Protein AF-A0A6V8HC37-F1 (afdb_monomer)

Organism: Talaromyces pinophilus (NCBI:txid128442)

Sequence (136 aa):
MQFKSLLLLAASNLIPSATAAKITTQSDADTLPDTITDGIEISSTYTGDLILPTVTTVVGNITYSGPDLINFSAPVLSVVVGTFNFTGDFKSLSTPAITQITEALIVATSDSSFDCAPFQTLQRDGVVSGEFTCTV

Radius of gyration: 19.23 Å; Cα contacts (8 Å, |Δi|>4): 328; chains: 1; bounding box: 74×44×25 Å

Mean predicted aligned error: 7.16 Å

Structure (mmCIF, N/CA/C/O backbone):
data_AF-A0A6V8HC37-F1
#
_entry.id   AF-A0A6V8HC37-F1
#
loop_
_atom_site.group_PDB
_atom_site.id
_atom_site.type_symbol
_atom_site.label_atom_id
_atom_site.label_alt_id
_atom_site.label_comp_id
_atom_site.label_asym_id
_atom_site.label_entity_id
_atom_site.label_seq_id
_atom_site.pdbx_PDB_ins_code
_atom_site.Cartn_x
_atom_site.Cartn_y
_atom_site.Cartn_z
_atom_site.occupancy
_atom_site.B_iso_or_equiv
_atom_site.auth_seq_id
_atom_site.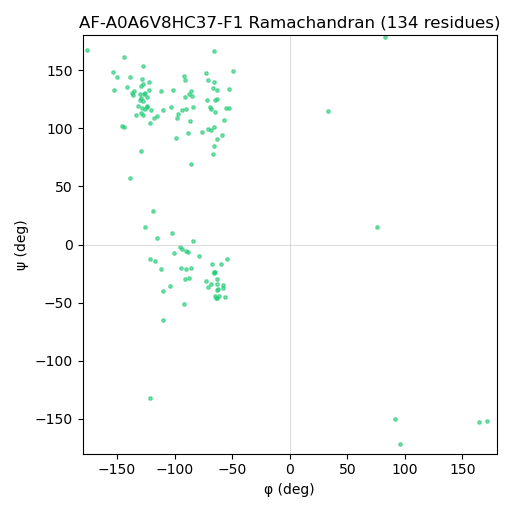auth_comp_id
_atom_site.auth_asym_id
_atom_site.auth_atom_id
_atom_site.pdbx_PDB_model_num
ATOM 1 N N . MET A 1 1 ? -61.882 26.309 -11.279 1.00 40.00 1 MET A N 1
ATOM 2 C CA . MET A 1 1 ? -61.028 25.105 -11.174 1.00 40.00 1 MET A CA 1
ATOM 3 C C . MET A 1 1 ? -59.647 25.553 -10.732 1.00 40.00 1 MET A C 1
ATOM 5 O O . MET A 1 1 ? -58.996 26.273 -11.474 1.00 40.00 1 MET A O 1
ATOM 9 N N . GLN A 1 2 ? -59.256 25.239 -9.495 1.00 43.81 2 GLN A N 1
ATOM 10 C CA . GLN A 1 2 ? -57.921 25.542 -8.979 1.00 43.81 2 GLN A CA 1
ATOM 11 C C . GLN A 1 2 ? -57.000 24.361 -9.284 1.00 43.81 2 GLN A C 1
ATOM 13 O O . GLN A 1 2 ? -57.240 23.261 -8.791 1.00 43.81 2 GLN A O 1
ATOM 18 N N . PHE A 1 3 ? -55.968 24.580 -10.100 1.00 42.66 3 PHE A N 1
ATOM 19 C CA . PHE A 1 3 ? -54.895 23.606 -10.270 1.00 42.66 3 PHE A CA 1
ATOM 20 C C . PHE A 1 3 ? -53.848 23.836 -9.185 1.00 42.66 3 PHE A C 1
ATOM 22 O O . PHE A 1 3 ? -53.100 24.810 -9.181 1.00 42.66 3 PHE A O 1
ATOM 29 N N . LYS A 1 4 ? -53.868 22.918 -8.225 1.00 49.72 4 LYS A N 1
ATOM 30 C CA . LYS A 1 4 ? -52.921 22.768 -7.129 1.00 49.72 4 LYS A CA 1
ATOM 31 C C . LYS A 1 4 ? -51.609 22.252 -7.731 1.00 49.72 4 LYS A C 1
ATOM 33 O O . LYS A 1 4 ? -51.506 21.067 -8.027 1.00 49.72 4 LYS A O 1
ATOM 38 N N . SER A 1 5 ? -50.636 23.132 -7.959 1.00 50.56 5 SER A N 1
ATOM 39 C CA . SER A 1 5 ? -49.289 22.711 -8.356 1.00 50.56 5 SER A CA 1
ATOM 40 C C . SER A 1 5 ? -48.466 22.458 -7.094 1.00 50.56 5 SER A C 1
ATOM 42 O O . SER A 1 5 ? -47.956 23.387 -6.472 1.00 50.56 5 SER A O 1
ATOM 44 N N . LEU A 1 6 ? -48.405 21.193 -6.671 1.00 55.72 6 LEU A N 1
ATOM 45 C CA . LEU A 1 6 ? -47.265 20.688 -5.914 1.00 55.72 6 LEU A CA 1
ATOM 46 C C . LEU A 1 6 ? -46.204 20.296 -6.941 1.00 55.72 6 LEU A C 1
ATOM 48 O O . LEU A 1 6 ? -46.438 19.368 -7.712 1.00 55.72 6 LEU A O 1
ATOM 52 N N . LEU A 1 7 ? -45.034 20.934 -6.915 1.00 45.69 7 LEU A N 1
ATOM 53 C CA . LEU A 1 7 ? -43.834 20.311 -7.461 1.00 45.69 7 LEU A CA 1
ATOM 54 C C . LEU A 1 7 ? -42.585 20.715 -6.665 1.00 45.69 7 LEU A C 1
ATOM 56 O O . LEU A 1 7 ? -42.090 21.831 -6.761 1.00 45.69 7 LEU A O 1
ATOM 60 N N . LEU A 1 8 ? -42.194 19.750 -5.829 1.00 40.62 8 LEU A N 1
ATOM 61 C CA . LEU A 1 8 ? -40.876 19.353 -5.336 1.00 40.62 8 LEU A CA 1
ATOM 62 C C . LEU A 1 8 ? -39.802 20.434 -5.114 1.00 40.62 8 LEU A C 1
ATOM 64 O O . LEU A 1 8 ? -39.194 20.950 -6.047 1.00 40.62 8 LEU A O 1
ATOM 68 N N . LEU A 1 9 ? -39.441 20.602 -3.837 1.00 42.22 9 LEU A N 1
ATOM 69 C CA . LEU A 1 9 ? -38.084 20.965 -3.438 1.00 42.22 9 LEU A CA 1
ATOM 70 C C . LEU A 1 9 ? -37.119 19.906 -3.990 1.00 42.22 9 LEU A C 1
ATOM 72 O O . LEU A 1 9 ? -37.070 18.785 -3.483 1.00 42.22 9 LEU A O 1
ATOM 76 N N . ALA A 1 10 ? -36.346 20.253 -5.014 1.00 49.78 10 ALA A N 1
ATOM 77 C CA . ALA A 1 10 ? -35.123 19.528 -5.311 1.00 49.78 10 ALA A CA 1
ATOM 78 C C . ALA A 1 10 ? -34.137 19.828 -4.175 1.00 49.78 10 ALA A C 1
ATOM 80 O O . ALA A 1 10 ? -33.501 20.881 -4.148 1.00 49.78 10 ALA A O 1
ATOM 81 N N . ALA A 1 11 ? -34.034 18.921 -3.203 1.00 49.94 11 ALA A N 1
ATOM 82 C CA . ALA A 1 11 ? -32.825 18.839 -2.406 1.00 49.94 11 ALA A CA 1
ATOM 83 C C . ALA A 1 11 ? -31.720 18.402 -3.373 1.00 49.94 11 ALA A C 1
ATOM 85 O O . ALA A 1 11 ? -31.657 17.236 -3.765 1.00 49.94 11 ALA A O 1
ATOM 86 N N . SER A 1 12 ? -30.897 19.353 -3.821 1.00 44.81 12 SER A N 1
ATOM 87 C CA . SER A 1 12 ? -29.598 19.031 -4.400 1.00 44.81 12 SER A CA 1
ATOM 88 C C . SER A 1 12 ? -28.817 18.279 -3.333 1.00 44.81 12 SER A C 1
ATOM 90 O O . SER A 1 12 ? -28.174 18.886 -2.480 1.00 44.81 12 SER A O 1
ATOM 92 N N . ASN A 1 13 ? -28.883 16.951 -3.378 1.00 47.47 13 ASN A N 1
ATOM 93 C CA . ASN A 1 13 ? -27.873 16.092 -2.790 1.00 47.47 13 ASN A CA 1
ATOM 94 C C . ASN A 1 13 ? -26.593 16.316 -3.599 1.00 47.47 13 ASN A C 1
ATOM 96 O O . ASN A 1 13 ? -26.239 15.531 -4.475 1.00 47.47 13 ASN A O 1
ATOM 100 N N . LEU A 1 14 ? -25.918 17.433 -3.329 1.00 46.22 14 LEU A N 1
ATOM 101 C CA . LEU A 1 14 ? -24.480 17.508 -3.493 1.00 46.22 14 LEU A CA 1
ATOM 102 C C . LEU A 1 14 ? -23.931 16.498 -2.493 1.00 46.22 14 LEU A C 1
ATOM 104 O O . LEU A 1 14 ? -23.758 16.804 -1.316 1.00 46.22 14 LEU A O 1
ATOM 108 N N . ILE A 1 15 ? -23.755 15.262 -2.956 1.00 54.41 15 ILE A N 1
ATOM 109 C CA . ILE A 1 15 ? -22.851 14.319 -2.312 1.00 54.41 15 ILE A CA 1
ATOM 110 C C . ILE A 1 15 ? -21.531 15.096 -2.233 1.00 54.41 15 ILE A C 1
ATOM 112 O O . ILE A 1 15 ? -21.047 15.519 -3.289 1.00 54.41 15 ILE A O 1
ATOM 116 N N . PRO A 1 16 ? -20.983 15.391 -1.042 1.00 45.72 16 PRO A N 1
ATOM 117 C CA . PRO A 1 16 ? -19.632 15.913 -0.975 1.00 45.72 16 PRO A CA 1
ATOM 118 C C . PRO A 1 16 ? -18.778 14.889 -1.717 1.00 45.72 16 PRO A C 1
ATOM 120 O O . PRO A 1 16 ? -18.774 13.720 -1.338 1.00 45.72 16 PRO A O 1
ATOM 123 N N . SER A 1 17 ? -18.140 15.283 -2.819 1.00 49.78 17 SER A N 1
ATOM 124 C CA . SER A 1 17 ? -17.100 14.467 -3.432 1.00 49.78 17 SER A CA 1
ATOM 125 C C . SER A 1 17 ? -15.964 14.442 -2.419 1.00 49.78 17 SER A C 1
ATOM 127 O O . SER A 1 17 ? -15.124 15.341 -2.403 1.00 49.78 17 SER A O 1
ATOM 129 N N . ALA A 1 18 ? -16.047 13.526 -1.465 1.00 59.00 18 ALA A N 1
ATOM 130 C CA . ALA A 1 18 ? -15.074 13.425 -0.409 1.00 59.00 18 ALA A CA 1
ATOM 131 C C . ALA A 1 18 ? -13.741 13.044 -1.056 1.00 59.00 18 ALA A C 1
ATOM 133 O O . ALA A 1 18 ? -13.661 12.123 -1.871 1.00 59.00 18 ALA A O 1
ATOM 134 N N . THR A 1 19 ? -12.730 13.865 -0.797 1.00 79.25 19 THR A N 1
ATOM 135 C CA . THR A 1 19 ? -11.402 13.710 -1.382 1.00 79.25 19 THR A CA 1
ATOM 136 C C . THR A 1 19 ? -10.622 12.733 -0.516 1.00 79.25 19 THR A C 1
ATOM 138 O O . THR A 1 19 ? -10.599 12.898 0.703 1.00 79.25 19 THR A O 1
ATOM 141 N N . ALA A 1 20 ? -9.970 11.751 -1.138 1.00 88.50 20 ALA A N 1
ATOM 142 C CA . ALA A 1 20 ? -9.080 10.820 -0.453 1.00 88.50 20 ALA A CA 1
ATOM 143 C C . ALA A 1 20 ? -8.058 11.546 0.441 1.00 88.50 20 ALA A C 1
ATOM 145 O O . ALA A 1 20 ? -7.618 12.663 0.141 1.00 88.50 20 ALA A O 1
ATOM 146 N N . ALA A 1 21 ? -7.650 10.896 1.532 1.00 95.44 21 ALA A N 1
ATOM 147 C CA . ALA A 1 21 ? -6.585 11.393 2.389 1.00 95.44 21 ALA A CA 1
ATOM 148 C C . ALA A 1 21 ? -5.267 11.404 1.605 1.00 95.44 21 ALA A C 1
ATOM 150 O O . ALA A 1 21 ? -4.756 10.357 1.202 1.00 95.44 21 ALA A O 1
ATOM 151 N N . LYS A 1 22 ? -4.721 12.596 1.361 1.00 97.06 22 LYS A N 1
ATOM 152 C CA . LYS A 1 22 ? -3.512 12.753 0.555 1.00 97.06 22 LYS A CA 1
ATOM 153 C C . LYS A 1 22 ? -2.254 12.617 1.409 1.00 97.06 22 LYS A C 1
ATOM 155 O O . LYS A 1 22 ? -2.116 13.323 2.403 1.00 97.06 22 LYS A O 1
ATOM 160 N N . ILE A 1 23 ? -1.314 11.779 0.976 1.00 98.44 23 ILE A N 1
ATOM 161 C CA . ILE A 1 23 ? 0.001 11.612 1.606 1.00 98.44 23 ILE A CA 1
ATOM 162 C C . ILE A 1 23 ? 1.075 12.189 0.687 1.00 98.44 23 ILE A C 1
ATOM 164 O O . ILE A 1 23 ? 1.309 11.696 -0.416 1.00 98.44 23 ILE A O 1
ATOM 168 N N . THR A 1 24 ? 1.755 13.232 1.149 1.00 98.25 24 THR A N 1
ATOM 169 C CA . THR A 1 24 ? 2.918 13.835 0.477 1.00 98.25 24 THR A CA 1
ATOM 170 C C . THR A 1 24 ? 4.215 13.628 1.250 1.00 98.25 24 THR A C 1
ATOM 172 O O . THR A 1 24 ? 5.293 13.687 0.665 1.00 98.25 24 THR A O 1
ATOM 175 N N . THR A 1 25 ? 4.110 13.353 2.548 1.00 98.31 25 THR A N 1
ATOM 176 C CA . THR A 1 25 ? 5.216 13.136 3.480 1.00 98.31 25 THR A CA 1
ATOM 177 C C . THR A 1 25 ? 4.844 12.066 4.505 1.00 98.31 25 THR A C 1
ATOM 179 O O . THR A 1 25 ? 3.665 11.792 4.723 1.00 98.31 25 THR A O 1
ATOM 182 N N . GLN A 1 26 ? 5.839 11.484 5.180 1.00 98.50 26 GLN A N 1
ATOM 183 C CA . GLN A 1 26 ? 5.591 10.551 6.285 1.00 98.50 26 GLN A CA 1
ATOM 184 C C . GLN A 1 26 ? 4.751 11.193 7.405 1.00 98.50 26 GLN A C 1
ATOM 186 O O . GLN A 1 26 ? 3.893 10.533 7.979 1.00 98.50 26 GLN A O 1
ATOM 191 N N . SER A 1 27 ? 4.921 12.493 7.671 1.00 98.25 27 SER A N 1
ATOM 192 C CA . SER A 1 27 ? 4.123 13.192 8.686 1.00 98.25 27 SER A CA 1
ATOM 193 C C . SER A 1 27 ? 2.631 13.230 8.354 1.00 98.25 27 SER A C 1
ATOM 195 O O . SER A 1 27 ? 1.819 13.199 9.272 1.00 98.25 27 SER A O 1
ATOM 197 N N . ASP A 1 28 ? 2.253 13.238 7.071 1.00 98.25 28 ASP A N 1
ATOM 198 C CA . ASP A 1 28 ? 0.842 13.120 6.686 1.00 98.25 28 ASP A CA 1
ATOM 199 C C . ASP A 1 28 ? 0.292 11.756 7.129 1.00 98.25 28 ASP A C 1
ATOM 201 O O . ASP A 1 28 ? -0.751 11.691 7.779 1.00 98.25 28 ASP A O 1
ATOM 205 N N . ALA A 1 29 ? 1.044 10.681 6.864 1.00 98.19 29 ALA A N 1
ATOM 206 C CA . ALA A 1 29 ? 0.693 9.316 7.252 1.00 98.19 29 ALA A CA 1
ATOM 207 C C . ALA A 1 29 ? 0.617 9.124 8.775 1.00 98.19 29 ALA A C 1
ATOM 209 O O . ALA A 1 29 ? -0.292 8.454 9.264 1.00 98.19 29 ALA A O 1
ATOM 210 N N . ASP A 1 30 ? 1.526 9.749 9.525 1.00 98.19 30 ASP A N 1
ATOM 211 C CA . ASP A 1 30 ? 1.569 9.675 10.990 1.00 98.19 30 ASP A CA 1
ATOM 212 C C . ASP A 1 30 ? 0.350 10.334 11.658 1.00 98.19 30 ASP A C 1
ATOM 214 O O . ASP A 1 30 ? 0.009 10.010 12.796 1.00 98.19 30 ASP A O 1
ATOM 218 N N . THR A 1 31 ? -0.305 11.271 10.964 1.00 97.44 31 THR A N 1
ATOM 219 C CA . THR A 1 31 ? -1.489 11.986 11.471 1.00 97.44 31 THR A CA 1
ATOM 220 C C . THR A 1 31 ? -2.816 11.350 11.070 1.00 97.44 31 THR A C 1
ATOM 222 O O . THR A 1 31 ? -3.870 11.821 11.507 1.00 97.44 31 THR A O 1
ATOM 225 N N . LEU A 1 32 ? -2.791 10.290 10.256 1.00 97.56 32 LEU A N 1
ATOM 226 C CA . LEU A 1 32 ? -4.010 9.620 9.823 1.00 97.56 32 LEU A CA 1
ATOM 227 C C . LEU A 1 32 ? -4.726 8.947 11.007 1.00 97.56 32 LEU A C 1
ATOM 229 O O . LEU A 1 32 ? -4.079 8.331 11.862 1.00 97.56 32 LEU A O 1
ATOM 233 N N . PRO A 1 33 ? -6.069 9.025 11.064 1.00 97.56 33 PRO A N 1
ATOM 234 C CA . PRO A 1 33 ? -6.846 8.215 11.993 1.00 97.56 33 PRO A CA 1
ATOM 235 C C . PRO A 1 33 ? -6.733 6.721 11.648 1.00 97.56 33 PRO A C 1
ATOM 237 O O . PRO A 1 33 ? -6.310 6.336 10.558 1.00 97.56 33 PRO A O 1
ATOM 240 N N . ASP A 1 34 ? -7.160 5.864 12.575 1.00 97.81 34 ASP A N 1
ATOM 241 C CA . ASP A 1 34 ? -7.171 4.408 12.376 1.00 97.81 34 ASP A CA 1
ATOM 242 C C . ASP A 1 34 ? -8.129 3.943 11.261 1.00 97.81 34 ASP A C 1
ATOM 244 O O . ASP A 1 34 ? -7.933 2.866 10.691 1.00 97.81 34 ASP A O 1
ATOM 248 N N . THR A 1 35 ? -9.141 4.757 10.954 1.00 98.06 35 THR A N 1
ATOM 249 C CA . THR A 1 35 ? -10.195 4.511 9.973 1.00 98.06 35 THR A CA 1
ATOM 250 C C . THR A 1 35 ? -10.291 5.685 9.008 1.00 98.06 35 THR A C 1
ATOM 252 O O . THR A 1 35 ? -10.537 6.819 9.422 1.00 98.06 35 THR A O 1
ATOM 255 N N . ILE A 1 36 ? -10.156 5.405 7.713 1.00 97.50 36 ILE A N 1
ATOM 256 C CA . ILE A 1 36 ? -10.276 6.386 6.626 1.00 97.50 36 ILE A CA 1
ATOM 257 C C . ILE A 1 36 ? -11.531 6.072 5.816 1.00 97.50 36 ILE A C 1
ATOM 259 O O . ILE A 1 36 ? -11.747 4.917 5.466 1.00 97.50 36 ILE A O 1
ATOM 263 N N . THR A 1 37 ? -12.366 7.070 5.523 1.00 95.38 37 THR A N 1
ATOM 264 C CA . THR A 1 37 ? -13.670 6.857 4.866 1.00 95.38 37 THR A CA 1
ATOM 265 C C . THR A 1 37 ? -13.660 7.017 3.350 1.00 95.38 37 THR A C 1
ATOM 267 O O . THR A 1 37 ? -14.558 6.502 2.690 1.00 95.38 37 THR A O 1
ATOM 270 N N . ASP A 1 38 ? -12.656 7.713 2.814 1.00 93.94 38 ASP A N 1
ATOM 271 C CA . ASP A 1 38 ? -12.648 8.192 1.424 1.00 93.94 38 ASP A CA 1
ATOM 272 C C . ASP A 1 38 ? -11.405 7.742 0.640 1.00 93.94 38 ASP A C 1
ATOM 274 O O . ASP A 1 38 ? -11.098 8.258 -0.433 1.00 93.94 38 ASP A O 1
ATOM 278 N N . GLY A 1 39 ? -10.679 6.759 1.171 1.00 97.06 39 GLY A N 1
ATOM 279 C CA . GLY A 1 39 ? -9.438 6.260 0.599 1.00 97.06 39 GLY A CA 1
ATOM 280 C C . GLY A 1 39 ? -8.203 7.089 0.954 1.00 97.06 39 GLY A C 1
ATOM 281 O O . GLY A 1 39 ? -8.257 8.102 1.653 1.00 97.06 39 GLY A O 1
ATOM 282 N N . ILE A 1 40 ? -7.066 6.625 0.454 1.00 98.44 40 ILE A N 1
ATOM 283 C CA . ILE A 1 40 ? -5.740 7.212 0.597 1.00 98.44 40 ILE A CA 1
ATOM 284 C C . ILE A 1 40 ? -5.135 7.378 -0.801 1.00 98.44 40 ILE A C 1
ATOM 286 O O . ILE A 1 40 ? -5.070 6.432 -1.590 1.00 98.44 40 ILE A O 1
ATOM 290 N N . GLU A 1 41 ? -4.635 8.575 -1.088 1.00 98.38 41 GLU A N 1
ATOM 291 C CA . GLU A 1 41 ? -3.867 8.872 -2.296 1.00 98.38 41 GLU A CA 1
ATOM 292 C C . GLU A 1 41 ? -2.441 9.259 -1.900 1.00 98.38 41 GLU A C 1
ATOM 294 O O . GLU A 1 41 ? -2.200 10.319 -1.317 1.00 98.38 41 GLU A O 1
ATOM 299 N N . ILE A 1 42 ? -1.478 8.398 -2.217 1.00 98.69 42 ILE A N 1
ATOM 300 C CA . ILE A 1 42 ? -0.059 8.692 -2.030 1.00 98.69 42 ILE A CA 1
ATOM 301 C C . ILE A 1 42 ? 0.419 9.456 -3.259 1.00 98.69 42 ILE A C 1
ATOM 303 O O . ILE A 1 42 ? 0.230 9.016 -4.393 1.00 98.69 42 ILE A O 1
ATOM 307 N N . SER A 1 43 ? 1.059 10.602 -3.031 1.00 98.31 43 SER A N 1
ATOM 308 C CA . SER A 1 43 ? 1.610 11.426 -4.103 1.00 98.31 43 SER A CA 1
ATOM 309 C C . SER A 1 43 ? 2.509 10.599 -5.020 1.00 98.31 43 SER A C 1
ATOM 311 O O . SER A 1 43 ? 3.412 9.909 -4.549 1.00 98.31 43 SER A O 1
ATOM 313 N N . SER A 1 44 ? 2.344 10.750 -6.335 1.00 97.75 44 SER A N 1
ATOM 314 C CA . SER A 1 44 ? 3.229 10.139 -7.339 1.00 97.75 44 SER A CA 1
ATOM 315 C C . SER A 1 44 ? 4.691 10.580 -7.204 1.00 97.75 44 SER A C 1
ATOM 317 O O . SER A 1 44 ? 5.583 9.950 -7.760 1.00 97.75 44 SER A O 1
ATOM 319 N N . THR A 1 45 ? 4.931 11.678 -6.481 1.00 97.69 45 THR A N 1
ATOM 320 C CA . THR A 1 45 ? 6.255 12.236 -6.180 1.00 97.69 45 THR A CA 1
ATOM 321 C C . THR A 1 45 ? 6.734 11.914 -4.763 1.00 97.69 45 THR A C 1
ATOM 323 O O . THR A 1 45 ? 7.676 12.548 -4.292 1.00 97.69 45 THR A O 1
ATOM 326 N N . TYR A 1 46 ? 6.049 11.035 -4.023 1.00 98.44 46 TYR A N 1
ATOM 327 C CA . TYR A 1 46 ? 6.549 10.575 -2.730 1.00 98.44 46 TYR A CA 1
ATOM 328 C C . TYR A 1 46 ? 7.868 9.826 -2.950 1.00 98.44 46 TYR A C 1
ATOM 330 O O . TYR A 1 46 ? 7.948 8.966 -3.826 1.00 98.44 46 TYR A O 1
ATOM 338 N N . THR A 1 47 ? 8.886 10.139 -2.150 1.00 97.62 47 THR A N 1
ATOM 339 C CA . THR A 1 47 ? 10.223 9.547 -2.264 1.00 97.62 47 THR A CA 1
ATOM 340 C C . THR A 1 47 ? 10.617 8.865 -0.964 1.00 97.62 47 THR A C 1
ATOM 342 O O . THR A 1 47 ? 10.421 9.420 0.117 1.00 97.62 47 THR A O 1
ATOM 345 N N . GLY A 1 48 ? 11.252 7.700 -1.074 1.00 98.31 48 GLY A N 1
ATOM 346 C CA . GLY A 1 48 ? 11.781 6.972 0.076 1.00 98.31 48 GLY A CA 1
ATOM 347 C C . GLY A 1 48 ? 10.786 5.971 0.650 1.00 98.31 48 GLY A C 1
ATOM 348 O O . GLY A 1 48 ? 9.981 5.398 -0.082 1.00 98.31 48 GLY A O 1
ATOM 349 N N . ASP A 1 49 ? 10.875 5.737 1.955 1.00 98.69 49 ASP A N 1
ATOM 350 C CA . ASP A 1 49 ? 10.037 4.765 2.653 1.00 98.69 49 ASP A CA 1
ATOM 351 C C . ASP A 1 49 ? 8.761 5.431 3.182 1.00 98.69 49 ASP A C 1
ATOM 353 O O . ASP A 1 49 ? 8.794 6.569 3.658 1.00 98.69 49 ASP A O 1
ATOM 357 N N . LEU A 1 50 ? 7.639 4.718 3.109 1.00 98.88 50 LEU A N 1
ATOM 358 C CA . LEU A 1 50 ? 6.353 5.142 3.658 1.00 98.88 50 LEU A CA 1
ATOM 359 C C . LEU A 1 50 ? 5.796 4.075 4.596 1.00 98.88 50 LEU A C 1
ATOM 361 O O . LEU A 1 50 ? 5.690 2.902 4.240 1.00 98.88 50 LEU A O 1
ATOM 365 N N . ILE A 1 51 ? 5.381 4.492 5.785 1.00 98.81 51 ILE A N 1
ATOM 366 C CA . ILE A 1 51 ? 4.714 3.625 6.751 1.00 98.81 51 ILE A CA 1
ATOM 367 C C . ILE A 1 51 ? 3.344 4.216 7.084 1.00 98.81 51 ILE A C 1
ATOM 369 O O . ILE A 1 51 ? 3.243 5.403 7.376 1.00 98.81 51 ILE A O 1
ATOM 373 N N . LEU A 1 52 ? 2.296 3.392 7.082 1.00 98.69 52 LEU A N 1
ATOM 374 C CA . LEU A 1 52 ? 1.006 3.708 7.699 1.00 98.69 52 LEU A CA 1
ATOM 375 C C . LEU A 1 52 ? 0.961 3.031 9.078 1.00 98.69 52 LEU A C 1
ATOM 377 O O . LEU A 1 52 ? 0.597 1.856 9.163 1.00 98.69 52 LEU A O 1
ATOM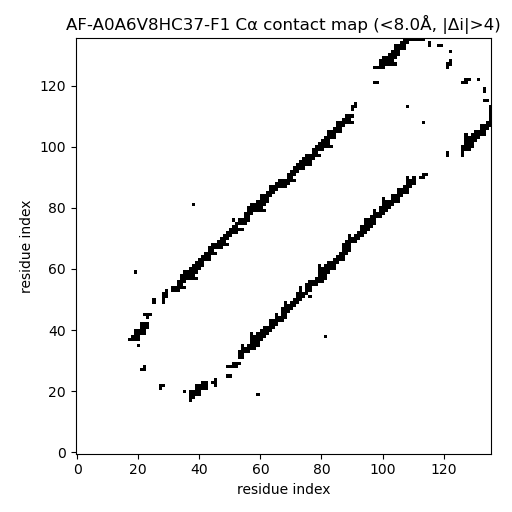 381 N N . PRO A 1 53 ? 1.384 3.705 10.162 1.00 98.06 53 PRO A N 1
ATOM 382 C CA . PRO A 1 53 ? 1.662 3.029 11.429 1.00 98.06 53 PRO A CA 1
ATOM 383 C C . PRO A 1 53 ? 0.399 2.563 12.161 1.00 98.06 53 PRO A C 1
ATOM 385 O O . PRO A 1 53 ? 0.438 1.558 12.869 1.00 98.06 53 PRO A O 1
ATOM 388 N N . THR A 1 54 ? -0.706 3.295 12.009 1.00 97.81 54 THR A N 1
ATOM 389 C CA . THR A 1 54 ? -1.922 3.160 12.828 1.00 97.81 54 THR A CA 1
ATOM 390 C C . THR A 1 54 ? -3.175 2.830 12.022 1.00 97.81 54 THR A C 1
ATOM 392 O O . THR A 1 54 ? -4.189 2.470 12.616 1.00 97.81 54 THR A O 1
ATOM 395 N N . VAL A 1 55 ? -3.132 2.945 10.691 1.00 98.69 55 VAL A N 1
ATOM 396 C CA . VAL A 1 55 ? -4.304 2.742 9.827 1.00 98.69 55 VAL A CA 1
ATOM 397 C C . VAL A 1 55 ? -4.691 1.266 9.824 1.00 98.69 55 VAL A C 1
ATOM 399 O O . VAL A 1 55 ? -3.924 0.414 9.381 1.00 98.69 55 VAL A O 1
ATOM 402 N N . THR A 1 56 ? -5.900 0.973 10.297 1.00 98.75 56 THR A N 1
ATOM 403 C CA . THR A 1 56 ? -6.459 -0.384 10.375 1.00 98.75 56 THR A CA 1
ATOM 404 C C . THR A 1 56 ? -7.493 -0.653 9.290 1.00 98.75 56 THR A C 1
ATOM 406 O O . THR A 1 56 ? -7.562 -1.770 8.774 1.00 98.75 56 THR A O 1
ATOM 409 N N . THR A 1 57 ? -8.281 0.364 8.931 1.00 98.75 57 THR A N 1
ATOM 410 C CA . THR A 1 57 ? -9.397 0.251 7.989 1.00 98.75 57 THR A CA 1
ATOM 411 C C . THR A 1 57 ? -9.376 1.408 7.004 1.00 98.75 57 THR A C 1
ATOM 413 O O . THR A 1 57 ? -9.303 2.573 7.395 1.00 98.75 57 THR A O 1
ATOM 416 N N . VAL A 1 58 ? -9.513 1.093 5.720 1.00 98.69 58 VAL A N 1
ATOM 417 C CA . VAL A 1 58 ? -9.752 2.084 4.672 1.00 98.69 58 VAL A CA 1
ATOM 418 C C . VAL A 1 58 ? -11.026 1.710 3.933 1.00 98.69 58 VAL A C 1
ATOM 420 O O . VAL A 1 58 ? -11.125 0.634 3.352 1.00 98.69 58 VAL A O 1
ATOM 423 N N . VAL A 1 59 ? -12.010 2.598 3.963 1.00 97.75 59 VAL A N 1
ATOM 424 C CA . VAL A 1 59 ? -13.134 2.607 3.030 1.00 97.75 59 VAL A CA 1
ATOM 425 C C . VAL A 1 59 ? -12.725 3.500 1.868 1.00 97.75 59 VAL A C 1
ATOM 427 O O . VAL A 1 59 ? -12.260 4.616 2.084 1.00 97.75 59 VAL A O 1
ATOM 430 N N . GLY A 1 60 ? -12.826 2.985 0.646 1.00 96.81 60 GLY A N 1
ATOM 431 C CA . GLY A 1 60 ? -12.225 3.588 -0.539 1.00 96.81 60 GLY A CA 1
ATOM 432 C C . GLY A 1 60 ? -10.863 2.985 -0.889 1.00 96.81 60 GLY A C 1
ATOM 433 O O . GLY A 1 60 ? -10.434 1.968 -0.341 1.00 96.81 60 GLY A O 1
ATOM 434 N N . ASN A 1 61 ? -10.189 3.609 -1.851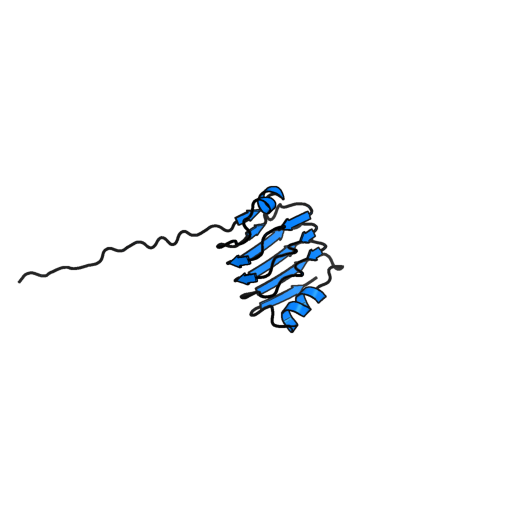 1.00 98.00 61 ASN A N 1
ATOM 435 C CA . ASN A 1 61 ? -8.993 3.044 -2.470 1.00 98.00 61 ASN A CA 1
ATOM 436 C C . ASN A 1 61 ? -7.722 3.495 -1.757 1.00 98.00 61 ASN A C 1
ATOM 438 O O . ASN A 1 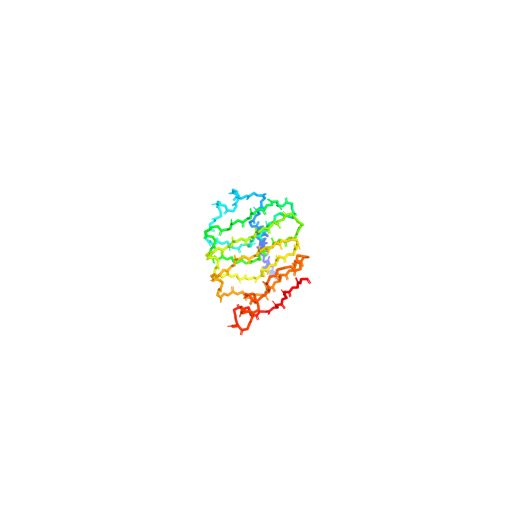61 ? -7.633 4.648 -1.356 1.00 98.00 61 ASN A O 1
ATOM 442 N N . ILE A 1 62 ? -6.715 2.630 -1.678 1.00 98.62 62 ILE A N 1
ATOM 443 C CA . ILE A 1 62 ? -5.338 3.015 -1.353 1.00 98.62 62 ILE A CA 1
ATOM 444 C C . ILE A 1 62 ? -4.560 3.001 -2.662 1.00 98.62 62 ILE A C 1
ATOM 446 O O . ILE A 1 62 ? -4.469 1.956 -3.306 1.00 98.62 62 ILE A O 1
ATOM 450 N N . THR A 1 63 ? -4.030 4.152 -3.070 1.00 98.56 63 THR A N 1
ATOM 451 C CA . THR A 1 63 ? -3.414 4.305 -4.393 1.00 98.56 63 THR A CA 1
ATOM 452 C C . THR A 1 63 ? -2.021 4.913 -4.327 1.00 98.56 63 THR A C 1
ATOM 454 O O . THR A 1 63 ? -1.787 5.894 -3.621 1.00 98.56 63 THR A O 1
ATOM 457 N N . TYR A 1 64 ? -1.109 4.338 -5.106 1.00 98.69 64 TYR A N 1
ATOM 458 C CA . TYR A 1 64 ? 0.187 4.909 -5.445 1.00 98.69 64 TYR A CA 1
ATOM 459 C C . TYR A 1 64 ? 0.526 4.600 -6.905 1.00 98.69 64 TYR A C 1
ATOM 461 O O . TYR A 1 64 ? 0.382 3.466 -7.363 1.00 98.69 64 TYR A O 1
ATOM 469 N N . SER A 1 65 ? 1.014 5.611 -7.623 1.00 98.38 65 SER A N 1
ATOM 470 C CA . SER A 1 65 ? 1.568 5.457 -8.966 1.00 98.38 65 SER A CA 1
ATOM 471 C C . SER A 1 65 ? 2.751 6.403 -9.140 1.00 98.38 65 SER A C 1
ATOM 473 O O . SER A 1 65 ? 2.549 7.594 -9.374 1.00 98.38 65 SER A O 1
ATOM 475 N N . GLY A 1 66 ? 3.977 5.898 -9.040 1.00 97.75 66 GLY A N 1
ATOM 476 C CA . GLY A 1 66 ? 5.180 6.717 -9.177 1.00 97.75 66 GLY A CA 1
ATOM 477 C C . GLY A 1 66 ? 6.478 5.905 -9.127 1.00 97.75 66 GLY A C 1
ATOM 478 O O . GLY A 1 66 ? 6.447 4.732 -8.763 1.00 97.75 66 GLY A O 1
ATO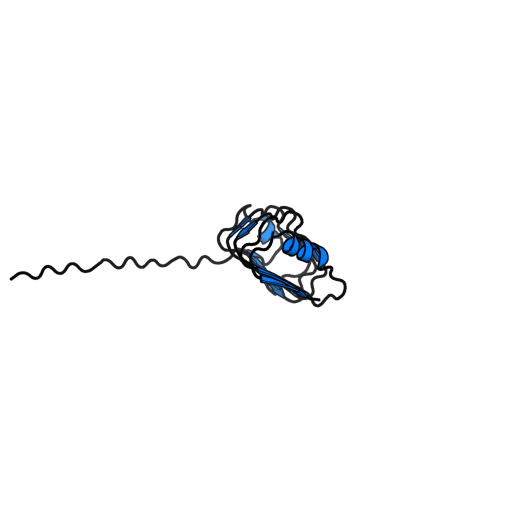M 479 N N . PRO A 1 67 ? 7.620 6.507 -9.498 1.00 97.12 67 PRO A N 1
ATOM 480 C CA . PRO A 1 67 ? 8.895 5.792 -9.560 1.00 97.12 67 PRO A CA 1
ATOM 481 C C . PRO A 1 67 ? 9.695 5.824 -8.244 1.00 97.12 67 PRO A C 1
ATOM 483 O O . PRO A 1 67 ? 10.572 4.996 -8.040 1.00 97.12 67 PRO A O 1
ATOM 486 N N . ASP A 1 68 ? 9.428 6.780 -7.347 1.00 97.69 68 ASP A N 1
ATOM 487 C CA . ASP A 1 68 ? 10.390 7.151 -6.294 1.00 97.69 68 ASP A CA 1
ATOM 488 C C . ASP A 1 68 ? 10.114 6.550 -4.898 1.00 97.69 68 ASP A C 1
ATOM 490 O O . ASP A 1 68 ? 10.932 6.698 -3.980 1.00 97.69 68 ASP A O 1
ATOM 494 N N . LEU A 1 69 ? 8.976 5.876 -4.702 1.00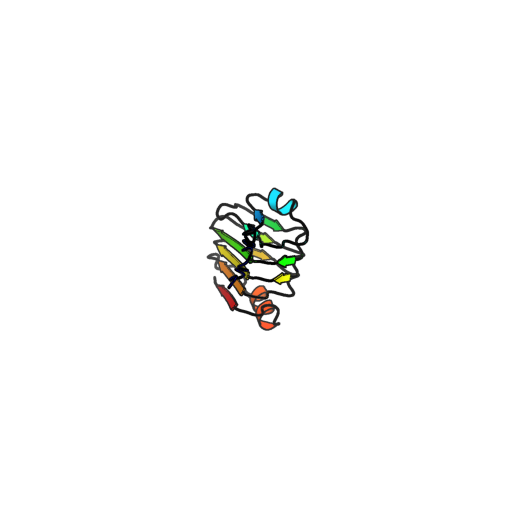 98.38 69 LEU A N 1
ATOM 495 C CA . LEU A 1 69 ? 8.683 5.138 -3.471 1.00 98.38 69 LEU A CA 1
ATOM 496 C C . LEU A 1 69 ? 9.561 3.885 -3.428 1.00 98.38 69 LEU A C 1
ATOM 498 O O . LEU A 1 69 ? 9.520 3.060 -4.334 1.00 98.38 69 LEU A O 1
ATOM 502 N N . ILE A 1 70 ? 10.327 3.719 -2.353 1.00 98.31 70 ILE A N 1
ATOM 503 C CA . ILE A 1 70 ? 11.261 2.597 -2.207 1.00 98.31 70 ILE A CA 1
ATOM 504 C C . ILE A 1 70 ? 10.578 1.432 -1.494 1.00 98.31 70 ILE A C 1
ATOM 506 O O . ILE A 1 70 ? 10.612 0.304 -1.985 1.00 98.31 70 ILE A O 1
ATOM 510 N N . ASN A 1 71 ? 9.955 1.696 -0.345 1.00 98.50 71 ASN A N 1
ATOM 511 C CA . ASN A 1 71 ? 9.268 0.690 0.456 1.00 98.50 71 ASN A CA 1
ATOM 512 C C . ASN A 1 71 ? 7.953 1.247 1.000 1.00 98.50 71 ASN A C 1
ATOM 514 O O . ASN A 1 71 ? 7.887 2.410 1.401 1.00 98.50 71 ASN A O 1
ATOM 518 N N . PHE A 1 72 ? 6.931 0.399 1.090 1.00 98.69 72 PHE A N 1
ATOM 519 C CA . PHE A 1 72 ? 5.701 0.722 1.807 1.00 98.69 72 PHE A CA 1
ATOM 520 C C . PHE A 1 72 ? 5.345 -0.353 2.829 1.00 98.69 72 PHE A C 1
ATOM 522 O O . PHE A 1 72 ? 5.444 -1.552 2.562 1.00 98.69 72 PHE A O 1
ATOM 529 N N . SER A 1 73 ? 4.904 0.080 4.008 1.00 98.75 73 SER A N 1
ATOM 530 C CA . SER A 1 73 ? 4.477 -0.808 5.086 1.00 98.75 73 SER A CA 1
ATOM 531 C C . SER A 1 73 ? 3.205 -0.297 5.751 1.00 98.75 73 SER A C 1
ATOM 533 O O . SER A 1 73 ? 3.136 0.851 6.175 1.00 98.75 73 SER A O 1
ATOM 535 N N . ALA A 1 74 ? 2.209 -1.162 5.900 1.00 98.69 74 ALA A N 1
ATOM 536 C CA . ALA A 1 74 ? 1.021 -0.901 6.704 1.00 98.69 74 ALA A CA 1
ATOM 537 C C . ALA A 1 74 ? 0.811 -2.093 7.656 1.00 98.69 74 ALA A C 1
ATOM 539 O O . ALA A 1 74 ? 0.036 -3.005 7.358 1.00 98.69 74 ALA A O 1
ATOM 540 N N . PRO A 1 75 ? 1.553 -2.147 8.780 1.00 98.62 75 PRO A N 1
ATOM 541 C CA . PRO A 1 75 ? 1.677 -3.353 9.603 1.00 98.62 75 PRO A CA 1
ATOM 542 C C . PRO A 1 75 ? 0.371 -3.792 10.273 1.00 98.62 75 PRO A C 1
ATOM 544 O O . PRO A 1 75 ? 0.228 -4.967 10.596 1.00 98.62 75 PRO A O 1
ATOM 547 N N . VAL A 1 76 ? -0.564 -2.863 10.486 1.00 98.69 76 VAL A N 1
ATOM 548 C CA . VAL A 1 76 ? -1.846 -3.111 11.167 1.00 98.69 76 VAL A CA 1
ATOM 549 C C . VAL A 1 76 ? -3.063 -2.921 10.255 1.00 98.69 76 VAL A C 1
ATOM 551 O O . VAL A 1 76 ? -4.194 -3.026 10.727 1.00 98.69 76 VAL A O 1
ATOM 554 N N . LEU A 1 77 ? -2.848 -2.675 8.957 1.00 98.81 77 LEU A N 1
ATOM 555 C CA . LEU A 1 77 ? -3.927 -2.546 7.980 1.00 98.81 77 LEU A CA 1
ATOM 556 C C . LEU A 1 77 ? -4.603 -3.903 7.787 1.00 98.81 77 LEU A C 1
ATOM 558 O O . LEU A 1 77 ? -3.975 -4.852 7.323 1.00 98.81 77 LEU A O 1
ATOM 562 N N . SER A 1 78 ? -5.883 -3.977 8.142 1.00 98.75 78 SER A N 1
ATOM 563 C CA . SER A 1 78 ? -6.664 -5.214 8.146 1.00 98.75 78 SER A CA 1
ATOM 564 C C . SER A 1 78 ? -7.719 -5.248 7.046 1.00 98.75 78 SER A C 1
ATOM 566 O O . SER A 1 78 ? -7.911 -6.285 6.408 1.00 98.75 78 SER A O 1
ATOM 568 N N . VAL A 1 79 ? -8.389 -4.121 6.795 1.00 98.81 79 VAL A N 1
ATOM 569 C CA . VAL A 1 79 ? -9.539 -4.061 5.886 1.00 98.81 79 VAL A CA 1
ATOM 570 C C . VAL A 1 79 ? -9.376 -2.931 4.877 1.00 98.81 79 VAL A C 1
ATOM 572 O O . VAL A 1 79 ? -9.160 -1.778 5.252 1.00 98.81 79 VAL A O 1
ATOM 575 N N . VAL A 1 80 ? -9.556 -3.262 3.598 1.00 98.75 80 VAL A N 1
ATOM 576 C CA . VAL A 1 80 ? -9.719 -2.302 2.501 1.00 98.75 80 VAL A CA 1
ATOM 577 C C . VAL A 1 80 ? -11.066 -2.559 1.826 1.00 98.75 80 VAL A C 1
ATOM 579 O O . VAL A 1 80 ? -11.236 -3.517 1.069 1.00 98.75 80 VAL A O 1
ATOM 582 N N . VAL A 1 81 ? -12.043 -1.696 2.098 1.00 98.44 81 VAL A N 1
ATOM 583 C CA . VAL A 1 81 ? -13.338 -1.687 1.404 1.00 98.44 81 VAL A CA 1
ATOM 584 C C . VAL A 1 81 ? -13.190 -0.859 0.129 1.00 98.44 81 VAL A C 1
ATOM 586 O O . VAL A 1 81 ? -13.665 0.272 0.038 1.00 98.44 81 VAL A O 1
ATOM 589 N N . GLY A 1 82 ? -12.437 -1.405 -0.819 1.00 98.06 82 GLY A N 1
ATOM 590 C CA . GLY A 1 82 ? -12.062 -0.750 -2.062 1.00 98.06 82 GLY A CA 1
ATOM 591 C C . GLY A 1 82 ? -10.914 -1.478 -2.746 1.00 98.06 82 GLY A C 1
ATOM 592 O O . GLY A 1 82 ? -10.726 -2.690 -2.579 1.00 98.06 82 GLY A O 1
ATOM 593 N N . THR A 1 83 ? -10.143 -0.715 -3.510 1.00 98.62 83 THR A N 1
ATOM 594 C CA . THR A 1 83 ? -8.977 -1.186 -4.252 1.00 98.62 83 THR A CA 1
ATOM 595 C C . THR A 1 83 ? -7.670 -0.837 -3.535 1.00 98.62 83 THR A C 1
ATOM 597 O O . THR A 1 83 ? -7.447 0.313 -3.158 1.00 98.62 83 THR A O 1
ATOM 600 N N . PHE A 1 84 ? -6.765 -1.806 -3.409 1.00 98.75 84 PHE A N 1
ATOM 601 C CA . PHE A 1 84 ? -5.360 -1.588 -3.060 1.00 98.75 84 PHE A CA 1
ATOM 602 C C . PHE A 1 84 ? -4.532 -1.599 -4.352 1.00 98.75 84 PHE A C 1
ATOM 604 O O . PHE A 1 84 ? -4.386 -2.654 -4.966 1.00 98.75 84 PHE A O 1
ATOM 611 N N . ASN A 1 85 ? -4.023 -0.444 -4.793 1.00 98.75 85 ASN A N 1
ATOM 612 C CA . ASN A 1 85 ? -3.318 -0.301 -6.071 1.00 98.75 85 ASN A CA 1
ATOM 613 C C . ASN A 1 85 ? -1.970 0.408 -5.908 1.00 98.75 85 ASN A C 1
ATOM 615 O O . ASN A 1 85 ? -1.919 1.601 -5.613 1.00 98.75 85 ASN A O 1
ATOM 619 N N . PHE A 1 86 ? -0.889 -0.328 -6.147 1.00 98.75 86 PHE A N 1
ATOM 620 C CA . PHE A 1 86 ? 0.475 0.182 -6.157 1.00 98.75 86 PHE A CA 1
ATOM 621 C C . PHE A 1 86 ? 1.139 -0.142 -7.491 1.00 98.75 86 PHE A C 1
ATOM 623 O O . PHE A 1 86 ? 1.337 -1.310 -7.822 1.00 98.75 86 PHE A O 1
ATOM 630 N N . THR A 1 87 ? 1.520 0.900 -8.230 1.00 98.56 87 THR A N 1
ATOM 631 C CA . THR A 1 87 ? 2.308 0.798 -9.464 1.00 98.56 87 THR A CA 1
ATOM 632 C C . THR A 1 87 ? 3.581 1.642 -9.343 1.00 98.56 87 THR A C 1
ATOM 634 O O . THR A 1 87 ? 3.492 2.823 -9.014 1.00 98.56 87 THR A O 1
ATOM 637 N N . GLY A 1 88 ? 4.769 1.083 -9.587 1.00 97.44 88 GLY A N 1
ATOM 638 C CA . GLY A 1 88 ? 6.014 1.851 -9.459 1.00 97.44 88 GLY A CA 1
ATOM 639 C C . GLY A 1 88 ? 7.304 1.047 -9.574 1.00 97.44 88 GLY A C 1
ATOM 640 O O . GLY A 1 88 ? 7.325 0.006 -10.213 1.00 97.44 88 GLY A O 1
ATOM 641 N N . ASP A 1 89 ? 8.365 1.523 -8.923 1.00 96.69 89 ASP A N 1
ATOM 642 C CA . ASP A 1 89 ? 9.687 0.871 -8.896 1.00 96.69 89 ASP A CA 1
ATOM 643 C C . ASP A 1 89 ? 10.095 0.482 -7.455 1.00 96.69 89 ASP A C 1
ATOM 645 O O . ASP A 1 89 ? 11.272 0.468 -7.085 1.00 96.69 89 ASP A O 1
ATOM 649 N N . PHE A 1 90 ? 9.103 0.204 -6.603 1.00 97.75 90 PHE A N 1
ATOM 650 C CA . PHE A 1 90 ? 9.312 -0.130 -5.195 1.00 97.75 90 PHE A CA 1
ATOM 651 C C . PHE A 1 90 ? 9.900 -1.536 -5.021 1.00 97.75 90 PHE A C 1
ATOM 653 O O . PHE A 1 90 ? 9.577 -2.475 -5.754 1.00 97.75 90 PHE A O 1
ATOM 660 N N . LYS A 1 91 ? 10.715 -1.687 -3.975 1.00 97.50 91 LYS A N 1
ATOM 661 C CA . LYS A 1 91 ? 11.429 -2.925 -3.630 1.00 97.50 91 LYS A CA 1
ATOM 662 C C . LYS A 1 91 ? 10.641 -3.826 -2.693 1.00 97.50 91 LYS A C 1
ATOM 664 O O . LYS A 1 91 ? 10.828 -5.039 -2.690 1.00 97.50 91 LYS A O 1
ATOM 669 N N . SER A 1 92 ? 9.789 -3.240 -1.852 1.00 97.50 92 SER A N 1
ATOM 670 C CA . SER A 1 92 ? 8.959 -4.005 -0.924 1.00 97.50 92 SER A CA 1
ATOM 671 C C . SER A 1 92 ? 7.629 -3.324 -0.618 1.00 97.50 92 SER A C 1
ATOM 673 O O . SER A 1 92 ? 7.540 -2.100 -0.504 1.00 97.50 92 SER A O 1
ATOM 675 N N . LEU A 1 93 ? 6.596 -4.151 -0.456 1.00 98.19 93 LEU A N 1
ATOM 676 C CA . LEU A 1 93 ? 5.283 -3.786 0.063 1.00 98.19 93 LEU A CA 1
ATOM 677 C C . LEU A 1 93 ? 4.926 -4.786 1.164 1.00 98.19 93 LEU A C 1
ATOM 679 O O . LEU A 1 93 ? 4.917 -5.992 0.920 1.00 98.19 93 LEU A O 1
ATOM 683 N N . SER A 1 94 ? 4.620 -4.303 2.366 1.00 98.31 94 SER A N 1
ATOM 684 C CA . SER A 1 94 ? 4.312 -5.153 3.520 1.00 98.31 94 SER A CA 1
ATOM 685 C C . SER A 1 94 ? 2.962 -4.796 4.132 1.00 98.31 94 SER A C 1
ATOM 687 O O . SER A 1 94 ? 2.764 -3.693 4.639 1.00 98.31 94 SER A O 1
ATOM 689 N N . THR A 1 95 ? 2.022 -5.740 4.089 1.00 98.19 95 THR A N 1
ATOM 690 C CA . THR A 1 95 ? 0.650 -5.593 4.607 1.00 98.19 95 THR A CA 1
ATOM 691 C C . THR A 1 95 ? 0.194 -6.872 5.335 1.00 98.19 95 THR A C 1
ATOM 693 O O . THR A 1 95 ? -0.800 -7.498 4.971 1.00 98.19 95 THR A O 1
ATOM 696 N N . PRO A 1 96 ? 0.932 -7.318 6.373 1.00 98.19 96 PRO A N 1
ATOM 697 C CA . PRO A 1 96 ? 0.798 -8.663 6.943 1.00 98.19 96 PRO A CA 1
ATOM 698 C C . PRO A 1 96 ? -0.535 -8.923 7.659 1.00 98.19 96 PRO A C 1
ATOM 700 O O . PRO A 1 96 ? -0.860 -10.076 7.928 1.00 98.19 96 PRO A O 1
ATOM 703 N N . ALA A 1 97 ? -1.279 -7.870 8.004 1.00 98.50 97 ALA A N 1
ATOM 704 C CA . ALA A 1 97 ? -2.525 -7.964 8.756 1.00 98.50 97 ALA A CA 1
ATOM 705 C C . ALA A 1 97 ? -3.782 -7.979 7.871 1.00 98.50 97 ALA A C 1
ATOM 707 O O . ALA A 1 97 ? -4.877 -8.096 8.422 1.00 98.50 97 ALA A O 1
ATOM 708 N N . ILE A 1 98 ? -3.659 -7.868 6.539 1.00 98.50 98 ILE A N 1
ATOM 709 C CA . ILE A 1 98 ? -4.831 -7.786 5.661 1.00 98.50 98 ILE A CA 1
ATOM 710 C C . ILE A 1 98 ? -5.651 -9.075 5.750 1.00 98.50 98 ILE A C 1
ATOM 712 O O . ILE A 1 98 ? -5.165 -10.176 5.499 1.00 98.50 98 ILE A O 1
ATOM 716 N N . THR A 1 99 ? -6.932 -8.904 6.062 1.00 98.62 99 THR A N 1
ATOM 717 C CA . THR A 1 99 ? -7.943 -9.964 6.107 1.00 98.62 99 THR A CA 1
ATOM 718 C C . THR A 1 99 ? -9.060 -9.752 5.090 1.00 98.62 99 THR A C 1
ATOM 720 O O . THR A 1 99 ? -9.802 -10.693 4.809 1.00 98.62 99 THR A O 1
ATOM 723 N N . GLN A 1 100 ? -9.174 -8.554 4.500 1.00 98.69 100 GLN A N 1
ATOM 724 C CA . GLN A 1 100 ? -10.176 -8.263 3.476 1.00 98.69 100 GLN A CA 1
ATOM 725 C C . GLN A 1 100 ? -9.741 -7.162 2.496 1.00 98.69 100 GLN A C 1
ATOM 727 O O . GLN A 1 100 ? -9.334 -6.078 2.913 1.00 98.69 100 GLN A O 1
ATOM 732 N N . ILE A 1 101 ? -9.934 -7.422 1.198 1.00 98.81 101 ILE A N 1
ATOM 733 C CA . ILE A 1 101 ? -9.945 -6.441 0.103 1.00 98.81 101 ILE A CA 1
ATOM 734 C C . ILE A 1 101 ? -11.190 -6.705 -0.750 1.00 98.81 101 ILE A C 1
ATOM 736 O O . ILE A 1 101 ? -11.349 -7.802 -1.291 1.00 98.81 101 ILE A O 1
ATOM 740 N N . THR A 1 102 ? -12.095 -5.731 -0.865 1.00 98.69 102 THR A N 1
ATOM 741 C CA . THR A 1 102 ? -13.411 -5.980 -1.481 1.00 98.69 102 THR A CA 1
ATOM 742 C C . THR A 1 102 ? -13.451 -5.810 -2.997 1.00 98.69 102 THR A C 1
ATOM 744 O O . THR A 1 102 ? -14.277 -6.465 -3.628 1.00 98.69 102 THR A O 1
ATOM 747 N N . GLU A 1 103 ? -12.607 -4.957 -3.591 1.00 98.44 103 GLU A N 1
ATOM 748 C CA . GLU A 1 103 ? -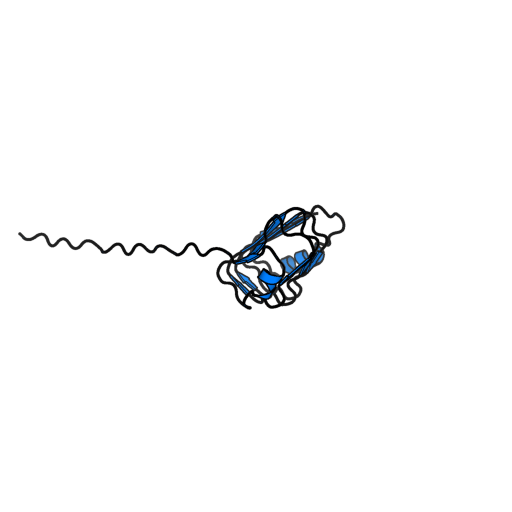12.668 -4.667 -5.034 1.00 98.44 103 GLU A CA 1
ATOM 749 C C . GLU A 1 103 ? -11.485 -5.224 -5.816 1.00 98.44 103 GLU A C 1
ATOM 751 O O . GLU A 1 103 ? -11.678 -6.085 -6.668 1.00 98.44 103 GLU A O 1
ATOM 756 N N . ALA A 1 104 ? -10.267 -4.746 -5.565 1.00 98.56 104 ALA A N 1
ATOM 757 C CA . ALA A 1 104 ? -9.104 -5.207 -6.311 1.00 98.56 104 ALA A CA 1
ATOM 758 C C . ALA A 1 104 ? -7.803 -5.084 -5.518 1.00 98.56 104 ALA A C 1
ATOM 760 O O . ALA A 1 104 ? -7.625 -4.169 -4.715 1.00 98.56 104 ALA A O 1
ATOM 761 N N . LEU A 1 105 ? -6.877 -5.998 -5.788 1.00 98.81 105 LEU A N 1
ATOM 762 C CA . LEU A 1 105 ? -5.489 -5.945 -5.352 1.00 98.81 105 LEU A CA 1
ATOM 763 C C . LEU A 1 105 ? -4.597 -5.892 -6.594 1.00 98.81 105 LEU A C 1
ATOM 765 O O . LEU A 1 105 ? -4.473 -6.876 -7.322 1.00 98.81 105 LEU A O 1
ATOM 769 N N . ILE A 1 106 ? -3.986 -4.734 -6.829 1.00 98.75 106 ILE A N 1
ATOM 770 C CA . ILE A 1 106 ? -3.130 -4.455 -7.981 1.00 98.75 106 ILE A CA 1
ATOM 771 C C . ILE A 1 106 ? -1.748 -4.073 -7.458 1.00 98.75 106 ILE A C 1
ATOM 773 O O . ILE A 1 106 ? -1.580 -3.055 -6.788 1.00 98.75 106 ILE A O 1
ATOM 777 N N . VAL A 1 107 ? -0.756 -4.899 -7.765 1.00 98.62 107 VAL A N 1
ATOM 778 C CA . VAL A 1 107 ? 0.649 -4.661 -7.434 1.00 98.62 107 VAL A CA 1
ATOM 779 C C . VAL A 1 107 ? 1.464 -4.807 -8.713 1.00 98.62 107 VAL A C 1
ATOM 781 O O . VAL A 1 107 ? 1.575 -5.898 -9.261 1.00 98.62 107 VAL A O 1
ATOM 784 N N . ALA A 1 108 ? 2.025 -3.713 -9.208 1.00 98.44 108 ALA A N 1
ATOM 785 C CA . ALA A 1 108 ? 2.881 -3.713 -10.384 1.00 98.44 108 ALA A CA 1
ATOM 786 C C . ALA A 1 108 ? 4.185 -2.987 -10.060 1.00 98.44 108 ALA A C 1
ATOM 788 O O . ALA A 1 108 ? 4.171 -1.799 -9.746 1.00 98.44 108 ALA A O 1
ATOM 789 N N . THR A 1 109 ? 5.311 -3.688 -10.125 1.00 98.19 109 THR A N 1
ATOM 790 C CA . THR A 1 109 ? 6.628 -3.069 -9.941 1.00 98.19 109 THR A CA 1
ATOM 791 C C . THR A 1 109 ? 7.563 -3.409 -11.087 1.00 98.19 109 THR A C 1
ATOM 793 O O . THR A 1 109 ? 7.379 -4.435 -11.729 1.00 98.19 109 THR A O 1
ATOM 796 N N . SER A 1 110 ? 8.546 -2.554 -11.365 1.00 97.38 110 SER A N 1
ATOM 797 C CA . SER A 1 110 ? 9.643 -2.878 -12.286 1.00 97.38 110 SER A CA 1
ATOM 798 C C . SER A 1 110 ? 10.838 -3.556 -11.595 1.00 97.38 110 SER A C 1
ATOM 800 O O . SER A 1 110 ? 11.783 -3.989 -12.264 1.00 97.38 110 SER A O 1
ATOM 802 N N . ASP A 1 111 ? 10.828 -3.667 -10.258 1.00 96.50 111 ASP A N 1
ATOM 803 C CA . ASP A 1 111 ? 11.875 -4.370 -9.516 1.00 96.50 111 ASP A CA 1
ATOM 804 C C . ASP A 1 111 ? 11.697 -5.889 -9.638 1.00 96.50 111 ASP A C 1
ATOM 806 O O . ASP A 1 111 ? 10.980 -6.512 -8.861 1.00 96.50 111 ASP A O 1
ATOM 810 N N . SER A 1 112 ? 12.433 -6.497 -10.572 1.00 95.81 112 SER A N 1
ATOM 811 C CA . SER A 1 112 ? 12.442 -7.951 -10.824 1.00 95.81 112 SER A CA 1
ATOM 812 C C . SER A 1 112 ? 12.749 -8.849 -9.611 1.00 95.81 112 SER A C 1
ATOM 814 O O . SER A 1 112 ? 12.588 -10.066 -9.705 1.00 95.81 112 SER A O 1
ATOM 816 N N . SER A 1 113 ? 13.226 -8.291 -8.492 1.00 95.56 113 SER A N 1
ATOM 817 C CA . SER A 1 113 ? 13.468 -9.028 -7.247 1.00 95.56 113 SER A CA 1
ATOM 818 C C . SER A 1 113 ? 12.265 -9.059 -6.297 1.00 95.56 113 SER A C 1
ATOM 820 O O . SER A 1 113 ? 12.316 -9.753 -5.279 1.00 95.56 113 SER A O 1
ATOM 822 N N . PHE A 1 114 ? 11.189 -8.339 -6.618 1.00 97.81 114 PHE A N 1
ATOM 823 C CA . PHE A 1 114 ? 9.991 -8.263 -5.793 1.00 97.81 114 PHE A CA 1
ATOM 824 C C . PHE A 1 114 ? 9.253 -9.606 -5.709 1.00 97.81 114 PHE A C 1
ATOM 826 O O . PHE A 1 114 ? 9.018 -10.283 -6.712 1.00 97.81 114 PHE A O 1
ATOM 833 N N . ASP A 1 115 ? 8.842 -9.976 -4.494 1.00 96.12 115 ASP A N 1
ATOM 834 C CA . ASP A 1 115 ? 8.131 -11.225 -4.228 1.00 96.12 115 ASP A CA 1
ATOM 835 C C . ASP A 1 115 ? 6.608 -11.020 -4.181 1.00 96.12 115 ASP A C 1
ATOM 837 O O . ASP A 1 115 ? 6.057 -10.427 -3.253 1.00 96.12 115 ASP A O 1
ATOM 841 N N . CYS A 1 116 ? 5.910 -11.578 -5.172 1.00 97.56 116 CYS A N 1
ATOM 842 C CA . CYS A 1 116 ? 4.449 -11.595 -5.233 1.00 97.56 116 CYS A CA 1
ATOM 843 C C . CYS A 1 116 ? 3.791 -12.671 -4.345 1.00 97.56 116 CYS A C 1
ATOM 845 O O . CYS A 1 116 ? 2.565 -12.657 -4.195 1.00 97.56 116 CYS A O 1
ATOM 847 N N 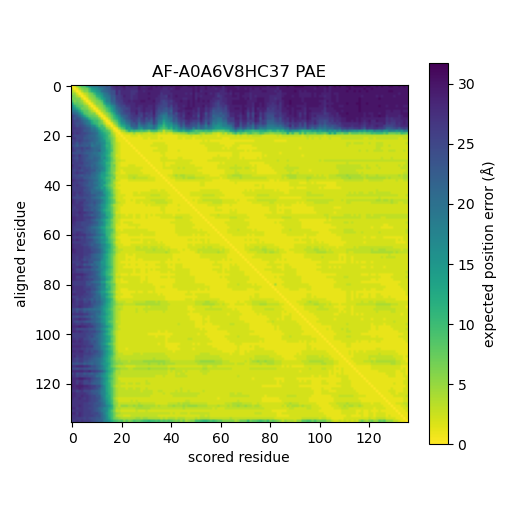. ALA A 1 117 ? 4.541 -13.617 -3.764 1.00 97.81 117 ALA A N 1
ATOM 848 C CA . ALA A 1 117 ? 3.979 -14.756 -3.031 1.00 97.81 117 ALA A CA 1
ATOM 849 C C . ALA A 1 117 ? 3.057 -14.379 -1.847 1.00 97.81 117 ALA A C 1
ATOM 851 O O . ALA A 1 117 ? 2.027 -15.049 -1.669 1.00 97.81 117 ALA A O 1
ATOM 852 N N . PRO A 1 118 ? 3.329 -13.314 -1.059 1.00 97.19 118 PRO A N 1
ATOM 853 C CA . PRO A 1 118 ? 2.407 -12.867 -0.013 1.00 97.19 118 PRO A CA 1
ATOM 854 C C . PRO A 1 118 ? 1.044 -12.442 -0.578 1.00 97.19 118 PRO A C 1
ATOM 856 O O . PRO A 1 118 ? 0.005 -12.875 -0.085 1.00 97.19 118 PRO A O 1
ATOM 859 N N . PHE A 1 119 ? 1.031 -11.675 -1.670 1.00 98.06 119 PHE A N 1
ATOM 860 C CA . PHE A 1 119 ? -0.197 -11.187 -2.306 1.00 98.06 119 PHE A CA 1
ATOM 861 C C . PHE A 1 119 ? -0.973 -12.310 -3.009 1.00 98.06 119 PHE A C 1
ATOM 863 O O . PHE A 1 119 ? -2.199 -12.365 -2.937 1.00 98.06 119 PHE A O 1
ATOM 870 N N . GLN A 1 120 ? -0.265 -13.268 -3.614 1.00 98.31 120 GLN A N 1
ATOM 871 C CA . GLN A 1 120 ? -0.873 -14.481 -4.171 1.00 98.31 120 GLN A CA 1
ATOM 872 C C . GLN A 1 120 ? -1.534 -15.346 -3.089 1.00 98.31 120 GLN A C 1
ATOM 874 O O . GLN A 1 120 ? -2.566 -15.967 -3.341 1.00 98.31 120 GLN A O 1
ATOM 879 N N . THR A 1 121 ? -0.963 -15.379 -1.880 1.00 98.31 121 THR A N 1
ATOM 880 C CA . THR A 1 121 ? -1.567 -16.057 -0.723 1.00 98.31 121 THR A CA 1
ATOM 881 C C . THR A 1 121 ? -2.879 -15.377 -0.327 1.00 98.31 121 THR A C 1
ATOM 883 O O . THR A 1 121 ? -3.875 -16.078 -0.186 1.00 98.31 121 THR A O 1
ATOM 886 N N . LEU A 1 122 ? -2.933 -14.038 -0.269 1.00 98.38 122 LEU A N 1
ATOM 887 C CA . LEU A 1 122 ? -4.187 -13.309 -0.014 1.00 98.38 122 LEU A CA 1
ATOM 888 C C . LEU A 1 122 ? -5.277 -13.667 -1.040 1.00 98.38 122 LEU A C 1
ATOM 890 O O . LEU A 1 122 ? -6.415 -13.954 -0.667 1.00 98.38 122 LEU A O 1
ATOM 894 N N . GLN A 1 123 ? -4.933 -13.710 -2.331 1.00 98.12 123 GLN A N 1
ATOM 895 C CA . GLN A 1 123 ? -5.881 -14.115 -3.373 1.00 98.12 123 GLN A CA 1
ATOM 896 C C . GLN A 1 123 ? -6.338 -15.572 -3.212 1.00 98.12 123 GLN A C 1
ATOM 898 O O . GLN A 1 123 ? -7.530 -15.864 -3.313 1.00 98.12 123 GLN A O 1
ATOM 903 N N . ARG A 1 124 ? -5.407 -16.503 -2.975 1.00 98.31 124 ARG A N 1
ATOM 904 C 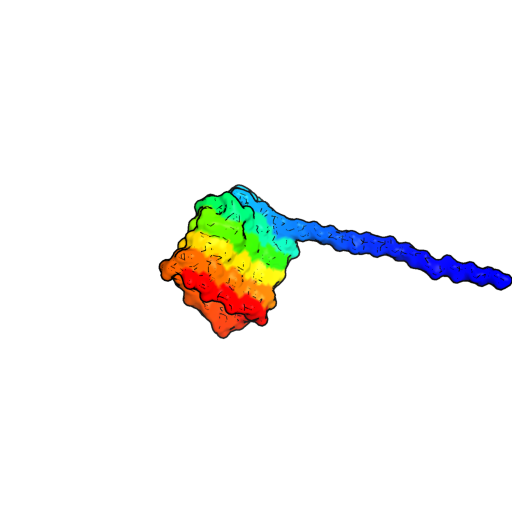CA . ARG A 1 124 ? -5.717 -17.932 -2.808 1.00 98.31 124 ARG A CA 1
ATOM 905 C C . ARG A 1 124 ? -6.624 -18.183 -1.604 1.00 98.31 124 ARG A C 1
ATOM 907 O O . ARG A 1 124 ? -7.511 -19.028 -1.686 1.00 98.31 124 ARG A O 1
ATOM 914 N N . ASP A 1 125 ? -6.403 -17.453 -0.518 1.00 98.31 125 ASP A N 1
ATOM 915 C CA . ASP A 1 125 ? -7.113 -17.634 0.747 1.00 98.31 125 ASP A CA 1
ATOM 916 C C . ASP A 1 125 ? -8.462 -16.878 0.768 1.00 98.31 125 ASP A C 1
ATOM 918 O O . ASP A 1 125 ? -9.177 -16.904 1.768 1.00 98.31 125 ASP A O 1
ATOM 922 N N . GLY A 1 126 ? -8.843 -16.232 -0.344 1.00 98.31 126 GLY A N 1
ATOM 923 C CA . GLY A 1 126 ? -10.127 -15.540 -0.498 1.00 98.31 126 GLY A CA 1
ATOM 924 C C . GLY A 1 126 ? -10.206 -14.191 0.219 1.00 98.31 126 GLY A C 1
ATOM 925 O O . GLY A 1 126 ? -11.297 -13.654 0.393 1.00 98.31 126 GLY A O 1
ATOM 926 N N . VAL A 1 127 ? -9.062 -13.636 0.628 1.00 98.69 127 VAL A N 1
ATOM 927 C CA . VAL A 1 127 ? -8.972 -12.307 1.248 1.00 98.69 127 VAL A CA 1
ATOM 928 C C . VAL A 1 127 ? -9.299 -11.206 0.233 1.00 98.69 127 VAL A C 1
ATOM 930 O O . VAL A 1 127 ? -9.915 -10.200 0.586 1.00 98.69 127 VAL A O 1
ATOM 933 N N . VAL A 1 128 ? -8.938 -11.410 -1.036 1.00 98.62 128 VAL A N 1
ATOM 934 C CA . VAL A 1 128 ? -9.294 -10.525 -2.154 1.00 98.62 128 VAL A CA 1
ATOM 935 C C . VAL A 1 128 ? -10.569 -11.042 -2.817 1.00 98.62 128 VAL A C 1
ATOM 937 O O . VAL A 1 128 ? -10.594 -12.144 -3.362 1.00 98.62 128 VAL A O 1
ATOM 940 N N . SER A 1 129 ? -11.639 -10.250 -2.755 1.00 97.81 129 SER A N 1
ATOM 941 C CA . SER A 1 129 ? -12.955 -10.634 -3.287 1.00 97.81 129 SER A CA 1
ATOM 942 C C . SER A 1 129 ? -13.137 -10.337 -4.778 1.00 97.81 129 SER A C 1
ATOM 944 O O . SER A 1 129 ? -14.020 -10.928 -5.398 1.00 97.81 129 SER A O 1
ATOM 946 N N . GLY A 1 130 ? -12.341 -9.430 -5.351 1.00 96.25 130 GLY A N 1
ATOM 947 C CA . GLY A 1 130 ? -12.442 -9.060 -6.762 1.00 96.25 130 GLY A CA 1
ATOM 948 C C . GLY A 1 130 ? -11.151 -9.290 -7.543 1.00 96.25 130 GLY A C 1
ATOM 949 O O . GLY A 1 130 ? -10.606 -10.391 -7.510 1.00 96.25 130 GLY A O 1
ATOM 950 N N . GLU A 1 131 ? -10.711 -8.302 -8.322 1.00 97.75 131 GLU A N 1
ATOM 951 C CA . GLU A 1 131 ? -9.596 -8.485 -9.257 1.00 97.75 131 GLU A CA 1
ATOM 952 C C . GLU A 1 131 ? -8.253 -8.616 -8.529 1.00 97.75 131 GLU A C 1
ATOM 954 O O . GLU A 1 131 ? -7.975 -7.905 -7.564 1.00 97.75 131 GLU A O 1
ATOM 959 N N . PHE A 1 132 ? -7.389 -9.499 -9.027 1.00 98.56 132 PHE A N 1
ATOM 960 C CA . PHE A 1 132 ? -6.030 -9.644 -8.531 1.00 98.56 132 PHE A CA 1
ATOM 961 C C . PHE A 1 132 ? -5.012 -9.610 -9.657 1.00 98.56 132 PHE A C 1
ATOM 963 O O . PHE A 1 132 ? -5.065 -10.421 -10.582 1.00 98.56 132 PHE A O 1
ATOM 970 N N . THR A 1 133 ? -4.039 -8.717 -9.502 1.00 98.44 133 THR A N 1
ATOM 971 C CA . THR A 1 133 ? -2.858 -8.617 -10.351 1.00 98.44 133 THR A CA 1
ATOM 972 C C . THR A 1 133 ? -1.629 -8.407 -9.474 1.00 98.44 133 THR A C 1
ATOM 974 O O . THR A 1 133 ? -1.593 -7.500 -8.646 1.00 98.44 133 THR A O 1
ATOM 977 N N . CYS A 1 134 ? -0.601 -9.230 -9.684 1.00 98.12 134 CYS A N 1
ATOM 978 C CA . CYS A 1 134 ? 0.742 -8.981 -9.173 1.00 98.12 134 CYS A CA 1
ATOM 979 C C . CYS A 1 134 ? 1.751 -9.234 -10.295 1.00 98.12 134 CYS A C 1
ATOM 981 O O . CYS A 1 134 ? 1.883 -10.374 -10.748 1.00 98.12 134 CYS A O 1
ATOM 983 N N . THR A 1 135 ? 2.402 -8.179 -10.781 1.00 97.31 135 THR A N 1
ATOM 984 C CA . THR A 1 135 ? 3.327 -8.223 -11.923 1.00 97.31 135 THR A CA 1
ATOM 985 C C . THR A 1 135 ? 4.657 -7.574 -11.581 1.00 97.31 135 THR A C 1
ATOM 987 O O . THR A 1 135 ? 4.693 -6.548 -10.899 1.00 97.31 135 THR A O 1
ATOM 990 N N . VAL A 1 136 ? 5.719 -8.178 -12.109 1.00 92.38 136 VAL A N 1
ATOM 991 C CA . VAL A 1 136 ? 7.123 -7.791 -11.950 1.00 92.38 136 VAL A CA 1
ATOM 992 C C . VAL A 1 136 ? 7.785 -7.654 -13.313 1.00 92.38 136 VAL A C 1
ATOM 994 O O . VAL A 1 136 ? 7.341 -8.389 -14.229 1.00 92.38 136 VAL A O 1
#

pLDDT: mean 91.12, std 17.19, range [40.0, 98.88]

Solvent-accessible surface area (backbone atoms only — not comparable to full-atom values): 7223 Å² total; per-residue (Å²): 137,85,83,81,82,84,80,76,87,76,76,78,78,74,69,76,82,66,70,43,50,68,29,72,49,58,70,48,37,70,68,50,58,46,64,38,76,46,15,35,37,40,42,46,80,27,67,44,70,42,52,33,76,60,34,30,36,29,29,32,37,41,40,36,55,32,65,46,36,38,35,39,36,24,69,50,26,27,38,29,56,22,34,44,35,42,38,33,46,33,62,47,79,45,53,84,42,57,62,38,26,56,41,29,42,39,40,36,29,70,34,77,84,48,78,54,65,68,61,52,46,36,48,73,73,58,26,42,67,48,53,79,47,74,48,92

Foldseek 3Di:
DDDDDDDDDPPPPPVPLDDAQEAQDQVSLVPDALEAAAEYDYDQPRAEEHENARHAEYEEEHDYAHAHYAEYYDARHAYYNYEYAYAYAYQYYYDPRHQADEEEYHAHHPPPNHDCVVVVVCVVVCRYVYYYDHYD

Secondary structure (DSSP, 8-state):
-----------------PPPEEESSHHHHHT--SEESS-EEE-TT--EEEE-SS--EEES-EEEEES-EEEEE-TT--EEESEEEEEES-SEEE-TT--EESSEEEEEES-TT---HHHHHHHHTT-B-SEEEEE-